Protein AF-A0A941CF12-F1 (afdb_monomer)

Structure (mmCIF, N/CA/C/O backbone):
data_AF-A0A941CF12-F1
#
_entry.id   AF-A0A941CF12-F1
#
loop_
_atom_site.group_PDB
_atom_site.id
_atom_site.type_symbol
_atom_site.label_atom_id
_atom_site.label_alt_id
_atom_site.label_comp_id
_atom_site.label_asym_id
_atom_site.label_entity_id
_atom_site.label_seq_id
_atom_site.pdbx_PDB_ins_code
_atom_site.Cartn_x
_atom_site.Cartn_y
_atom_site.Cartn_z
_atom_site.occupancy
_atom_site.B_iso_or_equiv
_atom_site.auth_seq_id
_atom_site.auth_comp_id
_atom_site.auth_asym_id
_atom_site.auth_atom_id
_atom_site.pdbx_PDB_model_num
ATOM 1 N N . MET A 1 1 ? 18.868 -25.138 -40.168 1.00 57.62 1 MET A N 1
ATOM 2 C CA . MET A 1 1 ? 18.701 -23.664 -40.229 1.00 57.62 1 MET A CA 1
ATOM 3 C C . MET A 1 1 ? 17.271 -23.197 -39.958 1.00 57.62 1 MET A C 1
ATOM 5 O O . MET A 1 1 ? 17.111 -22.364 -39.081 1.00 57.62 1 MET A O 1
ATOM 9 N N . LYS A 1 2 ? 16.232 -23.741 -40.618 1.00 58.66 2 LYS A N 1
ATOM 10 C CA . LYS A 1 2 ? 14.831 -23.297 -40.424 1.00 58.66 2 LYS A CA 1
ATOM 11 C C . LYS A 1 2 ? 14.315 -23.407 -38.975 1.00 58.66 2 LYS A C 1
ATOM 13 O O . LYS A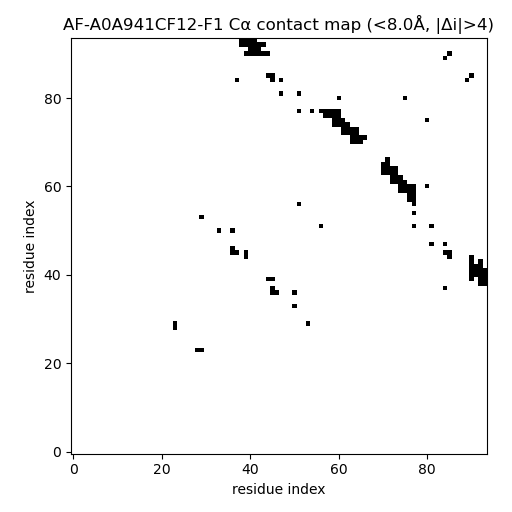 1 2 ? 13.702 -22.472 -38.488 1.00 58.66 2 LYS A O 1
ATOM 18 N N . VAL A 1 3 ? 14.639 -24.494 -38.268 1.00 69.19 3 VAL A N 1
ATOM 19 C CA . VAL A 1 3 ? 14.198 -24.721 -36.873 1.00 69.19 3 VAL A CA 1
ATOM 20 C C . VAL A 1 3 ? 14.801 -23.703 -35.896 1.00 69.19 3 VAL A C 1
ATOM 22 O O . VAL A 1 3 ? 14.091 -23.170 -35.052 1.00 69.19 3 VAL A O 1
ATOM 25 N N . TYR A 1 4 ? 16.086 -23.366 -36.047 1.00 75.31 4 TYR A N 1
ATOM 26 C CA . TYR A 1 4 ? 16.742 -22.365 -35.197 1.00 75.31 4 TYR A CA 1
ATOM 27 C C . TYR A 1 4 ? 16.165 -20.962 -35.412 1.00 75.31 4 TYR A C 1
ATOM 29 O O . TYR A 1 4 ? 15.963 -20.237 -34.444 1.00 75.31 4 TYR A O 1
ATOM 37 N N . ALA A 1 5 ? 15.823 -20.610 -36.656 1.00 73.62 5 ALA A N 1
ATOM 38 C CA . ALA A 1 5 ? 15.146 -19.350 -36.956 1.00 73.62 5 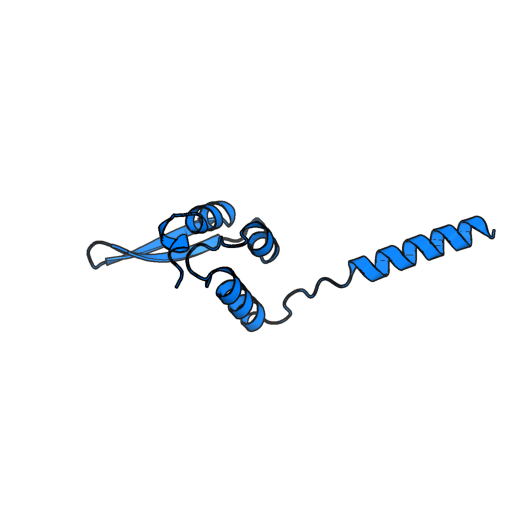ALA A CA 1
ATOM 39 C C . ALA A 1 5 ? 13.750 -19.278 -36.307 1.00 73.62 5 ALA A C 1
ATOM 41 O O . ALA A 1 5 ? 13.387 -18.243 -35.756 1.00 73.62 5 ALA A O 1
ATOM 42 N N . SER A 1 6 ? 12.997 -20.385 -36.299 1.00 71.44 6 SER A N 1
ATOM 43 C CA . SER A 1 6 ? 11.689 -20.460 -35.632 1.00 71.44 6 SER A CA 1
ATOM 44 C C . SER A 1 6 ? 11.786 -20.365 -34.107 1.00 71.44 6 SER A C 1
ATOM 46 O O . SER A 1 6 ? 10.949 -19.715 -33.490 1.00 71.44 6 SER A O 1
ATOM 48 N N . ILE A 1 7 ? 12.815 -20.960 -33.493 1.00 78.81 7 ILE A N 1
ATOM 49 C CA . ILE A 1 7 ? 13.044 -20.866 -32.042 1.00 78.81 7 ILE A CA 1
ATOM 50 C C . ILE A 1 7 ? 13.433 -19.436 -31.652 1.00 78.81 7 ILE A C 1
ATOM 52 O O . ILE A 1 7 ? 12.886 -18.895 -30.695 1.00 78.81 7 ILE A O 1
ATOM 56 N N . ILE A 1 8 ? 14.322 -18.793 -32.416 1.00 79.06 8 ILE A N 1
ATOM 57 C CA . ILE A 1 8 ? 14.722 -17.399 -32.173 1.00 79.06 8 ILE A CA 1
ATOM 58 C C . ILE A 1 8 ? 13.518 -16.458 -32.313 1.00 79.06 8 ILE A C 1
ATOM 60 O O . ILE A 1 8 ? 13.330 -15.595 -31.462 1.00 79.06 8 ILE A O 1
ATOM 64 N N . ALA A 1 9 ? 12.667 -16.662 -33.325 1.00 76.56 9 ALA A N 1
ATOM 65 C CA . ALA A 1 9 ? 11.449 -15.873 -33.515 1.00 76.56 9 ALA A CA 1
ATOM 66 C C . ALA A 1 9 ? 10.427 -16.054 -32.375 1.00 76.56 9 ALA A C 1
ATOM 68 O O . ALA A 1 9 ? 9.756 -15.102 -31.984 1.00 76.56 9 ALA A O 1
ATOM 69 N N . LEU A 1 10 ? 10.316 -17.264 -31.816 1.00 76.69 10 LEU A N 1
ATOM 70 C CA . LEU A 1 10 ? 9.444 -17.523 -30.671 1.00 76.69 10 LEU A CA 1
ATOM 71 C C . LEU A 1 10 ? 9.972 -16.839 -29.400 1.00 76.69 10 LEU A C 1
ATOM 73 O O . LEU A 1 10 ? 9.201 -16.239 -28.655 1.00 76.69 10 LEU A O 1
ATOM 77 N N . PHE A 1 11 ? 11.289 -16.878 -29.177 1.00 72.56 11 PHE A N 1
ATOM 78 C CA . PHE A 1 11 ? 11.913 -16.196 -28.045 1.00 72.56 11 PHE A CA 1
ATOM 79 C C . PHE A 1 11 ? 11.754 -14.675 -28.137 1.00 72.56 11 PHE A C 1
ATOM 81 O O . PHE A 1 11 ? 11.392 -14.052 -27.141 1.00 72.56 11 PHE A O 1
ATOM 88 N N . THR A 1 12 ? 11.952 -14.062 -29.309 1.00 71.44 12 THR A N 1
ATOM 89 C CA . THR A 1 12 ? 11.788 -12.606 -29.460 1.00 71.44 12 THR A CA 1
ATOM 90 C C . THR A 1 12 ? 10.349 -12.150 -29.215 1.00 71.44 12 THR A C 1
ATOM 92 O O . THR A 1 12 ? 10.152 -11.132 -28.555 1.00 71.44 12 THR A O 1
ATOM 95 N N . LEU A 1 13 ? 9.344 -12.924 -29.640 1.00 67.69 13 LEU A N 1
ATOM 96 C CA . LEU A 1 13 ? 7.930 -12.655 -29.343 1.00 67.69 13 LEU A CA 1
ATOM 97 C C . LEU A 1 13 ? 7.632 -12.661 -27.834 1.00 67.69 13 LEU A C 1
ATOM 99 O O . LEU A 1 13 ? 6.989 -11.739 -27.328 1.00 67.69 13 LEU A O 1
ATOM 103 N N . VAL A 1 14 ? 8.153 -13.643 -27.093 1.00 67.25 14 VAL A N 1
ATOM 104 C CA . VAL A 1 14 ? 7.980 -13.715 -25.630 1.00 67.25 14 VAL A CA 1
ATOM 105 C C . VAL A 1 14 ? 8.697 -12.557 -24.923 1.00 67.25 14 VAL A C 1
ATOM 107 O O . VAL A 1 14 ? 8.139 -11.966 -23.999 1.00 67.25 14 VAL A O 1
ATOM 110 N N . TYR A 1 15 ? 9.891 -12.169 -25.385 1.00 62.97 15 TYR A N 1
ATOM 111 C CA . TYR A 1 15 ? 10.619 -11.024 -24.826 1.00 62.97 15 TYR A CA 1
ATOM 112 C C . TYR A 1 15 ? 9.898 -9.689 -25.048 1.00 62.97 15 TYR A C 1
ATOM 114 O O . TYR A 1 15 ? 9.905 -8.855 -24.144 1.00 62.97 15 TYR A O 1
ATOM 122 N N . THR A 1 16 ? 9.240 -9.487 -26.197 1.00 60.62 16 THR A N 1
ATOM 123 C CA . THR A 1 16 ? 8.463 -8.256 -26.440 1.00 60.62 16 THR A CA 1
ATOM 124 C C . THR A 1 16 ? 7.239 -8.134 -25.530 1.00 60.62 16 THR A C 1
ATOM 126 O O . THR A 1 16 ? 6.948 -7.042 -25.058 1.00 60.62 16 THR A O 1
ATOM 129 N N . GLN A 1 17 ? 6.573 -9.245 -25.196 1.00 58.56 17 GLN A N 1
ATOM 130 C CA . GLN A 1 17 ? 5.414 -9.236 -24.290 1.00 58.56 17 GLN A CA 1
ATOM 131 C C . GLN A 1 17 ? 5.799 -8.995 -22.821 1.00 58.56 17 GLN A C 1
ATOM 133 O O . GLN A 1 17 ? 4.997 -8.494 -22.038 1.00 58.56 17 GLN A O 1
ATOM 138 N N . ALA A 1 18 ? 7.034 -9.322 -22.429 1.00 56.66 18 ALA A N 1
ATOM 139 C CA . ALA A 1 18 ? 7.504 -9.144 -21.056 1.00 56.66 18 ALA A CA 1
ATOM 140 C C . ALA A 1 18 ? 7.807 -7.676 -20.685 1.00 56.66 18 ALA A C 1
ATOM 142 O O . ALA A 1 18 ? 7.928 -7.369 -19.498 1.00 56.66 18 ALA A O 1
ATOM 143 N N . GLN A 1 19 ? 7.936 -6.774 -21.668 1.00 53.41 19 GLN A N 1
ATOM 144 C CA . GLN A 1 19 ? 8.304 -5.369 -21.440 1.00 53.41 19 GLN A CA 1
ATOM 145 C C . GLN A 1 19 ? 7.112 -4.424 -21.213 1.00 53.41 19 GLN A C 1
ATOM 147 O O . GLN A 1 19 ? 7.321 -3.281 -20.818 1.00 53.41 19 GLN A O 1
ATOM 152 N N . ASP A 1 20 ? 5.871 -4.893 -21.352 1.00 56.31 20 ASP A N 1
ATOM 153 C CA . ASP A 1 20 ? 4.664 -4.058 -21.225 1.00 56.31 20 ASP A CA 1
ATOM 154 C C . ASP A 1 20 ? 4.162 -3.871 -19.780 1.00 56.31 20 ASP A C 1
ATOM 156 O O . ASP A 1 20 ? 2.999 -3.535 -19.532 1.00 56.31 20 ASP A O 1
ATOM 160 N N . LYS A 1 21 ? 5.029 -4.034 -18.775 1.00 56.09 21 LYS A N 1
ATOM 161 C CA . LYS A 1 21 ? 4.692 -3.535 -17.440 1.00 56.09 21 LYS A CA 1
ATOM 162 C C . LYS A 1 21 ? 4.863 -2.024 -17.453 1.00 56.09 21 LYS A C 1
ATOM 164 O O . LYS A 1 21 ? 5.975 -1.521 -17.321 1.00 56.09 21 LYS A O 1
ATOM 169 N N . LYS A 1 22 ? 3.745 -1.303 -17.581 1.00 60.78 22 LYS A N 1
ATOM 170 C CA . LYS A 1 22 ? 3.664 0.130 -17.278 1.00 60.78 22 LYS A CA 1
ATOM 171 C C . LYS A 1 22 ? 4.058 0.343 -15.817 1.00 60.78 22 LYS A C 1
ATOM 173 O O . LYS A 1 22 ? 3.221 0.320 -14.923 1.00 60.78 22 LYS A O 1
ATOM 178 N N . ILE A 1 23 ? 5.354 0.500 -15.572 1.00 66.44 23 ILE A N 1
ATOM 179 C CA . ILE A 1 23 ? 5.861 1.029 -14.312 1.00 66.44 23 ILE A CA 1
ATOM 180 C C . ILE A 1 23 ? 5.370 2.471 -14.254 1.00 66.44 23 ILE A C 1
ATOM 182 O O . ILE A 1 23 ? 5.549 3.208 -15.229 1.00 66.44 23 ILE A O 1
ATOM 186 N N . PHE A 1 24 ? 4.746 2.855 -13.140 1.00 75.88 24 PHE A N 1
ATOM 187 C CA . PHE A 1 24 ? 4.346 4.236 -12.897 1.00 75.88 24 PHE A CA 1
ATOM 188 C C . PHE A 1 24 ? 5.558 5.147 -13.090 1.00 75.88 24 PHE A C 1
ATOM 190 O O . PHE A 1 24 ? 6.509 5.106 -12.314 1.00 75.88 24 PHE A O 1
ATOM 197 N N . GLN A 1 25 ? 5.537 5.950 -14.152 1.00 76.38 25 GLN A N 1
ATOM 198 C CA . GLN A 1 25 ? 6.627 6.878 -14.470 1.00 76.38 25 GLN A CA 1
ATOM 199 C C . GLN A 1 25 ? 6.542 8.147 -13.612 1.00 76.38 25 GLN A C 1
ATOM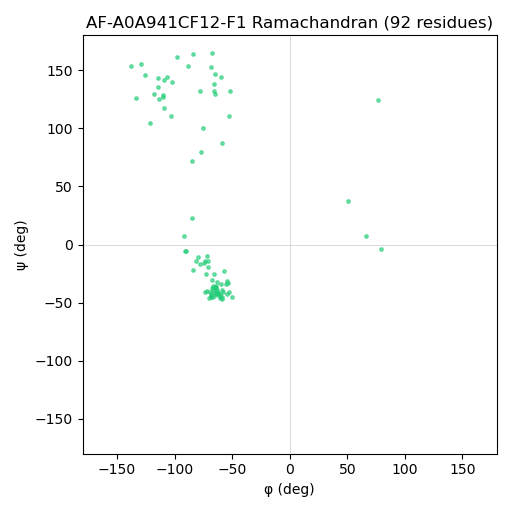 201 O O . GLN A 1 25 ? 7.458 8.966 -13.599 1.00 76.38 25 GLN A O 1
ATOM 206 N N . ASN A 1 26 ? 5.425 8.320 -12.902 1.00 84.75 26 ASN A N 1
ATOM 207 C CA . ASN A 1 26 ? 5.102 9.508 -12.140 1.00 84.75 26 ASN A CA 1
ATOM 208 C C . ASN A 1 26 ? 4.596 9.119 -10.736 1.00 84.75 26 ASN A C 1
ATOM 210 O O . ASN A 1 26 ? 3.615 8.377 -10.629 1.00 84.75 26 ASN A O 1
ATOM 214 N N . PRO A 1 27 ? 5.189 9.661 -9.655 1.00 86.62 27 PRO A N 1
ATOM 215 C CA . PRO A 1 27 ? 4.723 9.425 -8.288 1.00 86.62 27 PRO A CA 1
ATOM 216 C C . PRO A 1 27 ? 3.238 9.742 -8.073 1.00 86.62 27 PRO A C 1
ATOM 218 O O . PRO A 1 27 ? 2.569 9.062 -7.304 1.00 86.62 27 PRO A O 1
ATOM 221 N N . SER A 1 28 ? 2.693 10.744 -8.769 1.00 90.69 28 SER A N 1
ATOM 222 C CA . SER A 1 28 ? 1.272 11.094 -8.657 1.00 90.69 28 SER A CA 1
ATOM 223 C C . SER A 1 28 ? 0.342 10.017 -9.218 1.00 90.69 28 SER A C 1
ATOM 225 O O . SER A 1 28 ? -0.763 9.850 -8.710 1.00 90.69 28 SER A O 1
ATOM 227 N N . GLU A 1 29 ? 0.774 9.266 -10.232 1.00 91.12 29 GLU A N 1
ATOM 228 C CA . GLU A 1 29 ? 0.004 8.139 -10.762 1.00 91.12 29 GLU A CA 1
ATOM 229 C C . GLU A 1 29 ? 0.049 6.955 -9.798 1.00 91.12 29 GLU A C 1
ATOM 231 O O . GLU A 1 29 ? -0.991 6.359 -9.537 1.00 91.12 29 GLU A O 1
ATOM 236 N N . LEU A 1 30 ? 1.214 6.685 -9.193 1.00 91.25 30 LEU A N 1
ATOM 237 C CA . LEU A 1 30 ? 1.348 5.678 -8.138 1.00 91.25 30 LEU A CA 1
ATOM 238 C C . LEU A 1 30 ? 0.437 6.000 -6.944 1.00 91.25 30 LEU A C 1
ATOM 240 O O . LEU A 1 30 ? -0.260 5.119 -6.459 1.00 91.25 30 LEU A O 1
ATOM 244 N N . VAL A 1 31 ? 0.401 7.260 -6.499 1.00 91.00 31 VAL A N 1
ATOM 245 C CA . VAL A 1 31 ? -0.474 7.701 -5.397 1.00 91.00 31 VAL A CA 1
ATOM 246 C C . VAL A 1 31 ? -1.955 7.569 -5.761 1.00 91.00 31 VAL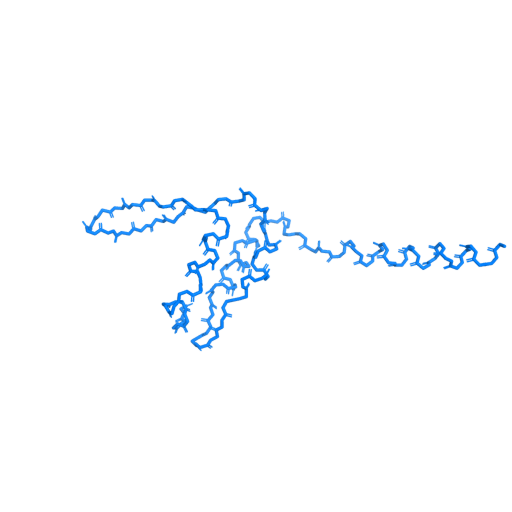 A C 1
ATOM 248 O O . VAL A 1 31 ? -2.755 7.129 -4.940 1.00 91.00 31 VAL A O 1
ATOM 251 N N . LYS A 1 32 ? -2.344 7.930 -6.988 1.00 92.38 32 LYS A N 1
ATOM 252 C CA . LYS A 1 32 ? -3.727 7.736 -7.451 1.00 92.38 32 LYS A CA 1
ATOM 253 C C . LYS A 1 32 ? -4.098 6.259 -7.485 1.00 92.38 32 LYS A C 1
ATOM 255 O O . LYS A 1 32 ? -5.204 5.903 -7.090 1.00 92.38 32 LYS A O 1
ATOM 260 N N . GLU A 1 33 ? -3.182 5.407 -7.932 1.00 92.00 33 GLU A N 1
ATOM 261 C CA . GLU A 1 33 ? -3.434 3.975 -8.000 1.00 92.00 33 GLU A CA 1
ATOM 262 C C . GLU A 1 33 ? -3.542 3.347 -6.611 1.00 92.00 33 GLU A C 1
ATOM 264 O O . GLU A 1 33 ? -4.457 2.564 -6.361 1.00 92.00 33 GLU A O 1
ATOM 269 N N . THR A 1 34 ? -2.667 3.722 -5.678 1.00 91.06 34 THR A N 1
ATOM 270 C CA . THR A 1 34 ? -2.739 3.214 -4.304 1.00 91.06 34 THR A CA 1
ATOM 271 C C . THR A 1 34 ? -4.049 3.625 -3.643 1.00 91.06 34 THR A C 1
ATOM 273 O O . THR A 1 34 ? -4.696 2.777 -3.035 1.0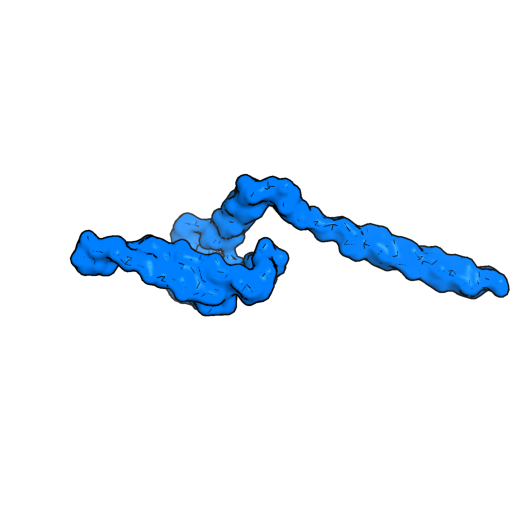0 91.06 34 THR A O 1
ATOM 276 N N . GLN A 1 35 ? -4.500 4.871 -3.843 1.00 89.69 35 GLN A N 1
ATOM 277 C CA . GLN A 1 35 ? -5.815 5.342 -3.393 1.00 89.69 35 GLN A CA 1
ATOM 278 C C . GLN A 1 35 ? -6.958 4.544 -4.024 1.00 89.69 35 GLN A C 1
ATOM 280 O O . GLN A 1 35 ? -7.859 4.103 -3.314 1.00 89.69 35 GLN A O 1
ATOM 285 N N . ARG A 1 36 ? -6.913 4.303 -5.339 1.00 90.69 36 ARG A N 1
ATOM 286 C CA . ARG A 1 36 ? -7.932 3.524 -6.056 1.00 90.69 36 ARG A CA 1
ATOM 287 C C . ARG A 1 36 ? -8.064 2.099 -5.512 1.00 90.69 36 ARG A C 1
ATOM 289 O O . ARG A 1 36 ? -9.171 1.577 -5.460 1.00 90.69 36 ARG A O 1
ATOM 296 N N . ILE A 1 37 ? -6.953 1.458 -5.147 1.00 90.38 37 ILE A N 1
ATOM 297 C CA . ILE A 1 37 ? -6.952 0.076 -4.642 1.00 90.38 37 ILE A CA 1
ATOM 298 C C . ILE A 1 37 ? -7.533 -0.008 -3.228 1.00 90.38 37 ILE A C 1
ATOM 300 O O . ILE A 1 37 ? -8.252 -0.961 -2.937 1.00 90.38 37 ILE A O 1
ATOM 304 N N . ILE A 1 38 ? -7.216 0.955 -2.357 1.00 87.00 38 ILE A N 1
ATOM 305 C CA . ILE A 1 38 ? -7.666 0.931 -0.955 1.00 87.00 38 ILE A CA 1
ATOM 306 C C . ILE A 1 38 ? -9.078 1.505 -0.761 1.00 87.00 38 ILE A C 1
ATOM 308 O O . ILE A 1 38 ? -9.728 1.161 0.220 1.00 87.00 38 ILE A O 1
ATOM 312 N N . SER A 1 39 ? -9.564 2.337 -1.690 1.00 86.75 39 SER A N 1
ATOM 313 C CA . SER A 1 39 ? -10.918 2.921 -1.654 1.00 86.75 39 SER A CA 1
ATOM 314 C C . SER A 1 39 ? -11.927 1.950 -2.272 1.00 86.75 39 SER A C 1
ATOM 316 O O . SER A 1 39 ? -12.363 2.105 -3.416 1.00 86.75 39 SER A O 1
ATOM 318 N N . ILE A 1 40 ? -12.222 0.871 -1.551 1.00 84.25 40 ILE A N 1
ATOM 319 C CA . ILE A 1 40 ? -13.149 -0.172 -1.996 1.00 84.25 40 ILE A CA 1
ATOM 320 C C . ILE A 1 40 ? -14.596 0.140 -1.607 1.00 84.25 40 ILE A C 1
ATOM 322 O O . ILE A 1 40 ? -14.875 0.794 -0.607 1.00 84.25 40 ILE A O 1
ATOM 326 N N . GLU A 1 41 ? -15.543 -0.389 -2.379 1.00 83.44 41 GLU A N 1
ATOM 327 C CA . GLU A 1 41 ? -16.946 -0.418 -1.959 1.00 83.44 41 GLU A CA 1
ATOM 328 C C . GLU A 1 41 ? -17.140 -1.380 -0.779 1.00 83.44 41 GLU A C 1
ATOM 330 O O . GLU A 1 41 ? -16.437 -2.388 -0.655 1.00 83.44 41 GLU A O 1
ATOM 335 N N . SER A 1 42 ? -18.155 -1.101 0.038 1.00 79.81 42 SER A N 1
ATOM 336 C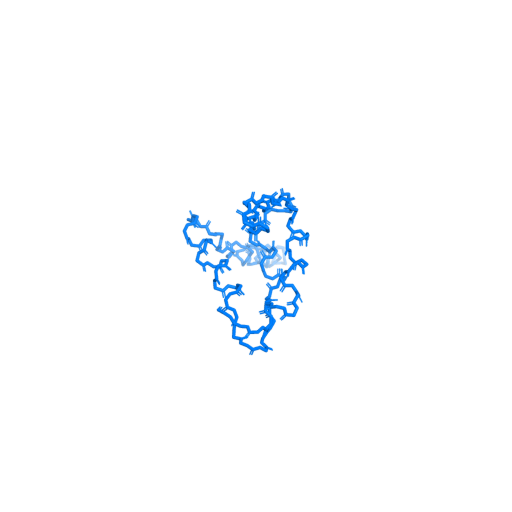 CA . SER A 1 42 ? -18.543 -1.949 1.165 1.00 79.81 42 SER A CA 1
ATOM 337 C C . SER A 1 42 ? -18.732 -3.410 0.743 1.00 79.81 42 SER A C 1
ATOM 339 O O . SER A 1 42 ? -19.379 -3.705 -0.265 1.00 79.81 42 SER A O 1
ATOM 341 N N . GLY A 1 43 ? -18.148 -4.337 1.502 1.00 77.75 43 GLY A N 1
ATOM 342 C CA . GLY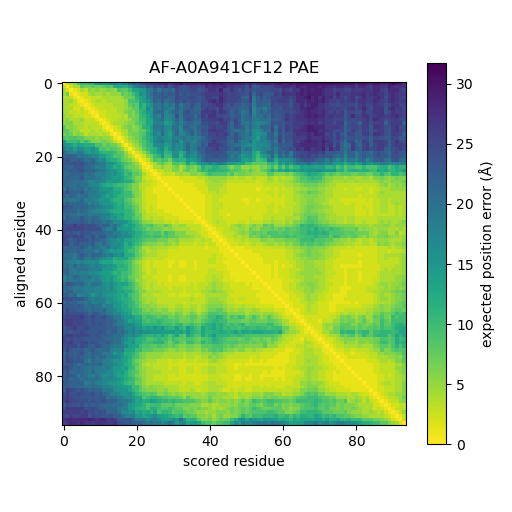 A 1 43 ? -18.216 -5.777 1.245 1.00 77.75 43 GLY A CA 1
ATOM 343 C C . GLY A 1 43 ? -17.262 -6.301 0.163 1.00 77.75 43 GLY A C 1
ATOM 344 O O . GLY A 1 43 ? -17.188 -7.517 -0.034 1.00 77.75 43 GLY A O 1
ATOM 345 N N . LYS A 1 44 ? -16.502 -5.437 -0.527 1.00 82.06 44 LYS A N 1
ATOM 346 C CA . LYS A 1 44 ? -15.385 -5.874 -1.381 1.00 82.06 44 LYS A CA 1
ATOM 347 C C . LYS A 1 44 ? -14.122 -6.075 -0.537 1.00 82.06 44 LYS A C 1
ATOM 349 O O . LYS A 1 44 ? -14.044 -5.653 0.609 1.00 82.06 44 LYS A O 1
ATOM 354 N N . LYS A 1 45 ? -13.132 -6.777 -1.091 1.00 85.94 45 LYS A N 1
ATOM 355 C CA . LYS A 1 45 ? -11.811 -6.942 -0.468 1.00 85.94 45 LYS A CA 1
ATOM 356 C C . LYS A 1 45 ? -10.779 -6.153 -1.255 1.00 85.94 45 LYS A C 1
ATOM 358 O O . LYS A 1 45 ? -10.828 -6.138 -2.484 1.00 85.94 45 LYS A O 1
ATOM 363 N N . ILE A 1 46 ? -9.842 -5.539 -0.542 1.00 89.25 46 ILE A N 1
ATOM 364 C CA . ILE A 1 46 ? -8.687 -4.878 -1.146 1.00 89.25 46 ILE A CA 1
ATOM 365 C C . ILE A 1 46 ? -7.812 -5.941 -1.824 1.00 89.25 46 ILE A C 1
ATOM 367 O O . ILE A 1 46 ? -7.503 -6.976 -1.229 1.00 89.25 46 ILE A O 1
ATOM 371 N N . ASP A 1 47 ? -7.399 -5.688 -3.068 1.00 91.38 47 ASP A N 1
ATOM 372 C CA . ASP A 1 47 ? -6.465 -6.553 -3.795 1.00 91.38 47 ASP A CA 1
ATOM 373 C C . ASP A 1 47 ? -5.028 -6.317 -3.302 1.00 91.38 47 ASP A C 1
ATOM 375 O O . ASP A 1 47 ? -4.225 -5.590 -3.896 1.00 91.38 47 ASP A O 1
ATOM 379 N N . THR A 1 48 ? -4.709 -6.927 -2.161 1.00 92.19 48 THR A N 1
ATOM 380 C CA . THR A 1 48 ? -3.392 -6.829 -1.520 1.00 92.19 48 THR A CA 1
ATOM 381 C C . THR A 1 48 ? -2.286 -7.476 -2.356 1.00 92.19 48 THR A C 1
ATOM 383 O O . THR A 1 48 ? -1.127 -7.059 -2.275 1.00 92.19 48 THR A O 1
ATOM 386 N N . ALA A 1 49 ? -2.627 -8.452 -3.205 1.00 92.38 49 ALA A N 1
ATOM 387 C CA . ALA A 1 49 ? -1.684 -9.089 -4.116 1.00 92.38 49 ALA A CA 1
ATOM 388 C C . ALA A 1 49 ? -1.233 -8.111 -5.203 1.00 92.38 49 ALA A C 1
ATOM 390 O O . ALA A 1 49 ? -0.032 -7.992 -5.451 1.00 92.38 49 ALA A O 1
ATOM 391 N N . TYR A 1 50 ? -2.168 -7.368 -5.801 1.00 92.44 50 TYR A N 1
ATOM 392 C CA . TYR A 1 50 ? -1.839 -6.317 -6.756 1.00 92.44 50 TYR A CA 1
ATOM 393 C C . TYR A 1 50 ? -1.105 -5.150 -6.086 1.00 92.44 50 TYR A C 1
ATOM 395 O O . TYR A 1 50 ? -0.052 -4.745 -6.582 1.00 92.44 50 TYR A O 1
ATOM 403 N N . PHE A 1 51 ? -1.573 -4.675 -4.923 1.00 92.62 51 PHE A N 1
ATOM 404 C CA . PHE A 1 51 ? -0.913 -3.598 -4.168 1.00 92.62 51 PHE A CA 1
ATOM 405 C C . PHE A 1 51 ? 0.562 -3.914 -3.886 1.00 92.62 51 PHE A C 1
ATOM 407 O O . PHE A 1 51 ? 1.431 -3.064 -4.082 1.00 92.62 51 PHE A O 1
ATOM 414 N N . ARG A 1 52 ? 0.875 -5.161 -3.502 1.00 93.25 52 ARG A N 1
ATOM 415 C CA . ARG A 1 52 ? 2.255 -5.620 -3.277 1.00 93.25 52 ARG A CA 1
ATOM 416 C C . ARG A 1 52 ? 3.152 -5.407 -4.499 1.00 93.25 52 ARG A C 1
ATOM 418 O O . ARG A 1 52 ? 4.334 -5.131 -4.332 1.00 93.25 52 ARG A O 1
ATOM 425 N N . THR A 1 53 ? 2.619 -5.521 -5.717 1.00 92.44 53 THR A N 1
ATOM 426 C CA . THR A 1 53 ? 3.413 -5.352 -6.948 1.00 92.44 53 THR A CA 1
ATOM 427 C C . THR A 1 53 ? 3.838 -3.909 -7.215 1.00 92.44 53 THR A C 1
ATOM 429 O O . THR A 1 53 ? 4.722 -3.689 -8.042 1.00 92.44 53 THR A O 1
ATOM 432 N N . LEU A 1 54 ? 3.237 -2.938 -6.520 1.00 91.69 54 LEU A N 1
ATOM 433 C CA . LEU A 1 54 ? 3.508 -1.514 -6.712 1.00 91.69 54 LEU A CA 1
ATOM 434 C C . LEU A 1 54 ? 4.766 -1.023 -5.987 1.00 91.69 54 LEU A C 1
ATOM 436 O O . LEU A 1 54 ? 5.254 0.067 -6.279 1.00 91.69 54 LEU A O 1
ATOM 440 N N . PHE A 1 55 ? 5.293 -1.814 -5.052 1.00 91.94 55 PHE A N 1
ATOM 441 C CA . PHE A 1 55 ? 6.373 -1.406 -4.162 1.00 91.94 55 PHE A CA 1
ATOM 442 C C . PHE A 1 55 ? 7.517 -2.416 -4.152 1.00 91.94 55 PHE A C 1
ATOM 444 O O . PHE A 1 55 ? 7.342 -3.608 -4.406 1.00 91.94 55 PHE A O 1
ATOM 451 N N . LEU A 1 56 ? 8.713 -1.932 -3.812 1.00 92.94 56 LEU A N 1
ATOM 452 C CA . LEU A 1 56 ? 9.824 -2.818 -3.486 1.00 92.94 56 LEU A CA 1
ATOM 453 C C . LEU A 1 56 ? 9.499 -3.606 -2.205 1.00 92.94 56 LEU A C 1
ATOM 455 O O . LEU A 1 56 ? 8.893 -3.042 -1.293 1.00 92.94 56 LEU A O 1
ATOM 459 N N . PRO A 1 57 ? 9.966 -4.861 -2.067 1.00 94.06 57 PRO A N 1
ATOM 460 C CA . PRO A 1 57 ? 9.750 -5.651 -0.850 1.00 94.06 57 PRO A CA 1
ATOM 461 C C . PRO A 1 57 ? 10.280 -4.989 0.431 1.00 94.06 57 PRO A C 1
ATOM 463 O O . PRO A 1 57 ? 9.823 -5.303 1.523 1.00 94.06 57 PRO A O 1
ATOM 466 N N . THR A 1 58 ? 11.244 -4.076 0.295 1.00 95.56 58 THR A N 1
ATOM 467 C CA . THR A 1 58 ? 11.878 -3.321 1.385 1.00 95.56 58 THR A CA 1
ATOM 468 C C . THR A 1 58 ? 11.202 -1.976 1.668 1.00 95.56 58 THR A C 1
ATOM 470 O O . THR A 1 58 ? 11.760 -1.162 2.402 1.00 95.56 58 THR A O 1
ATOM 473 N N . ALA A 1 59 ? 10.060 -1.681 1.039 1.00 94.69 59 ALA A N 1
ATOM 474 C CA . ALA A 1 59 ? 9.324 -0.450 1.291 1.00 94.69 59 ALA A CA 1
ATOM 475 C C . ALA A 1 59 ? 8.771 -0.429 2.723 1.00 94.69 59 ALA A C 1
ATOM 477 O O . ALA A 1 59 ? 8.243 -1.430 3.211 1.00 94.69 59 ALA A O 1
ATOM 478 N N . ASN A 1 60 ? 8.873 0.738 3.360 1.00 95.25 60 ASN A N 1
ATOM 479 C CA . ASN A 1 60 ? 8.302 1.007 4.673 1.00 95.25 60 ASN A CA 1
ATOM 480 C C . ASN A 1 60 ? 7.210 2.067 4.545 1.00 95.25 60 ASN A C 1
ATOM 482 O O . ASN A 1 60 ? 7.343 3.016 3.768 1.00 95.25 60 ASN A O 1
ATOM 486 N N . PHE A 1 61 ? 6.160 1.905 5.337 1.00 92.50 61 PHE A N 1
ATOM 487 C CA . PHE A 1 61 ? 5.005 2.785 5.389 1.00 92.50 61 PHE A CA 1
ATOM 488 C C . PHE A 1 61 ? 4.918 3.379 6.785 1.00 92.50 61 PHE A C 1
ATOM 490 O O . PHE A 1 61 ? 4.971 2.649 7.771 1.00 92.50 61 PHE A O 1
ATOM 497 N N . THR A 1 62 ? 4.787 4.701 6.867 1.00 91.75 62 THR A N 1
ATOM 498 C CA . THR A 1 62 ? 4.553 5.395 8.133 1.00 91.75 62 THR A CA 1
ATOM 499 C C . THR A 1 62 ? 3.131 5.926 8.146 1.00 91.75 62 THR A C 1
ATOM 501 O O . THR A 1 62 ? 2.776 6.775 7.327 1.00 91.75 62 THR A O 1
ATOM 504 N N . VAL A 1 63 ? 2.326 5.441 9.086 1.00 86.00 63 VAL A N 1
ATOM 505 C CA . VAL A 1 63 ? 0.954 5.898 9.309 1.00 86.00 63 VAL A CA 1
ATOM 506 C C . VAL A 1 63 ? 0.938 6.827 10.516 1.00 86.00 63 VAL A C 1
ATOM 508 O O . VAL A 1 63 ? 1.641 6.611 11.505 1.00 86.00 63 VAL A O 1
ATOM 511 N N . VAL A 1 64 ? 0.154 7.900 10.420 1.00 87.69 64 VAL A N 1
ATOM 512 C CA . VAL A 1 64 ? -0.056 8.837 11.526 1.00 87.69 64 VAL A CA 1
ATOM 513 C C . VAL A 1 64 ? -1.422 8.566 12.134 1.00 87.69 64 VAL A C 1
ATOM 515 O O . VAL A 1 64 ? 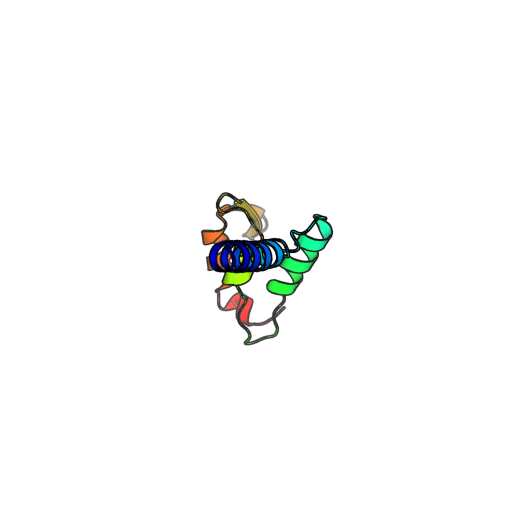-2.448 8.840 11.514 1.00 87.69 64 VAL A O 1
ATOM 518 N N . GLY A 1 65 ? -1.424 8.034 13.351 1.00 82.06 65 GLY A N 1
ATOM 519 C CA . GLY A 1 65 ? -2.620 7.822 14.154 1.00 82.06 65 GLY A CA 1
ATOM 520 C C . GLY A 1 65 ? -2.819 8.942 15.172 1.00 82.06 65 GLY A C 1
ATOM 521 O O . GLY A 1 65 ? -1.890 9.677 15.521 1.00 82.06 65 GLY A O 1
ATOM 522 N N . LYS A 1 66 ? -4.046 9.068 15.682 1.00 85.12 66 LYS A N 1
ATOM 523 C CA . LYS A 1 66 ? -4.347 9.928 16.830 1.00 85.12 66 LYS A CA 1
ATOM 524 C C . LYS A 1 66 ? -4.948 9.092 17.948 1.00 85.12 66 LYS A C 1
ATOM 526 O O . LYS A 1 66 ? -6.131 8.777 17.921 1.00 85.12 66 LYS A O 1
ATOM 531 N N . GLU A 1 67 ? -4.148 8.826 18.969 1.00 81.81 67 GLU A N 1
ATOM 532 C CA . GLU A 1 67 ? -4.566 8.108 20.170 1.00 81.81 67 GLU A CA 1
ATOM 533 C C . GLU A 1 67 ? -4.504 9.040 21.375 1.00 81.81 67 GLU A C 1
ATOM 535 O O . GLU A 1 67 ? -3.559 9.811 21.539 1.00 81.81 67 GLU A O 1
ATOM 540 N N . ASN A 1 68 ? -5.530 9.020 22.231 1.00 83.81 68 ASN A N 1
ATOM 541 C CA . ASN A 1 68 ? -5.559 9.826 23.460 1.00 83.81 68 ASN A CA 1
ATOM 542 C C . ASN A 1 68 ? -5.233 11.321 23.239 1.00 83.81 68 ASN A C 1
ATOM 544 O O . ASN A 1 68 ? -4.568 11.961 24.053 1.00 83.81 68 ASN A O 1
ATOM 548 N N . LYS A 1 69 ? -5.708 11.888 22.120 1.00 88.00 69 LYS A N 1
ATOM 549 C CA . LYS A 1 69 ? -5.461 13.275 21.671 1.00 88.00 69 LYS A CA 1
ATOM 550 C C . LYS A 1 69 ? -4.008 13.601 21.289 1.00 88.00 69 LYS A C 1
ATOM 552 O O . LYS A 1 69 ? -3.738 14.762 20.985 1.00 88.00 69 LYS A O 1
ATOM 557 N N . LYS A 1 70 ? -3.103 12.623 21.239 1.00 89.69 70 LYS A N 1
ATOM 558 C CA . LYS A 1 70 ? -1.722 12.784 20.766 1.00 89.69 70 LYS A CA 1
ATOM 559 C C . LYS A 1 70 ? -1.555 12.139 19.394 1.00 89.69 70 LYS A C 1
ATOM 561 O O . LYS A 1 70 ? -2.171 11.117 19.109 1.00 89.69 70 LYS A O 1
ATOM 566 N N . PHE A 1 71 ? -0.736 12.753 18.547 1.00 88.56 71 PHE A N 1
ATOM 567 C CA . PHE A 1 71 ? -0.319 12.131 17.295 1.00 88.56 71 PHE A CA 1
ATOM 568 C C . PHE A 1 71 ? 0.771 11.110 17.588 1.00 88.56 71 PHE A C 1
ATOM 570 O O . PHE A 1 71 ? 1.718 11.413 18.317 1.00 88.56 71 PHE A O 1
ATOM 577 N N . MET A 1 72 ? 0.622 9.914 17.036 1.00 86.88 72 MET A N 1
ATOM 578 C CA . MET A 1 72 ? 1.633 8.866 17.091 1.00 86.88 72 MET A CA 1
ATOM 579 C C . MET A 1 72 ? 1.938 8.405 15.670 1.00 86.88 72 MET A C 1
ATOM 581 O O . MET A 1 72 ? 1.069 8.425 14.797 1.00 86.88 72 MET A O 1
ATOM 585 N N . HIS A 1 73 ? 3.197 8.046 15.442 1.00 89.25 73 HIS A N 1
ATOM 586 C CA . HIS A 1 73 ? 3.670 7.533 14.167 1.00 89.25 73 HIS A CA 1
ATOM 587 C C . HIS A 1 73 ? 3.991 6.061 14.339 1.00 89.25 73 HIS A C 1
ATOM 589 O O . HIS A 1 73 ? 4.780 5.704 15.213 1.00 89.25 73 HIS A O 1
ATOM 595 N N . GLU A 1 74 ? 3.419 5.237 13.480 1.00 89.06 74 GLU A N 1
ATOM 596 C CA . GLU A 1 74 ? 3.759 3.828 13.388 1.00 89.06 74 GLU A CA 1
ATOM 597 C C . GLU A 1 74 ? 4.409 3.588 12.033 1.00 89.06 74 GLU A C 1
ATOM 599 O O . GLU A 1 74 ? 3.866 3.987 11.003 1.00 89.06 74 GLU A O 1
ATOM 604 N N . THR A 1 75 ? 5.608 3.007 12.038 1.00 93.50 75 THR A N 1
ATOM 605 C CA . THR A 1 75 ? 6.312 2.622 10.811 1.00 93.50 75 THR A CA 1
ATOM 606 C C . THR A 1 75 ? 6.343 1.113 10.720 1.00 93.50 75 THR A C 1
ATOM 608 O O . THR A 1 75 ? 6.760 0.453 11.665 1.00 93.50 75 THR A O 1
ATOM 611 N N . MET A 1 76 ? 5.927 0.599 9.573 1.00 94.94 76 MET A N 1
ATOM 612 C CA . MET A 1 76 ? 5.748 -0.822 9.324 1.00 94.94 76 MET A CA 1
ATOM 613 C C . MET A 1 76 ? 6.269 -1.192 7.935 1.00 94.94 76 MET A C 1
ATOM 615 O O . MET A 1 76 ? 6.327 -0.360 7.023 1.00 94.94 76 MET A O 1
ATOM 619 N N . SER A 1 77 ? 6.664 -2.446 7.773 1.00 96.56 77 SER A N 1
ATOM 620 C CA . SER A 1 77 ? 7.039 -3.023 6.487 1.00 96.56 77 SER A CA 1
ATOM 621 C C . SER A 1 77 ? 5.830 -3.143 5.554 1.00 96.56 77 SER A C 1
ATOM 623 O O . SER A 1 77 ? 4.676 -3.092 5.979 1.00 96.56 77 SER A O 1
ATOM 625 N N . LEU A 1 78 ? 6.084 -3.365 4.260 1.00 94.88 78 LEU A N 1
ATOM 626 C CA . LEU A 1 78 ? 5.027 -3.640 3.281 1.00 9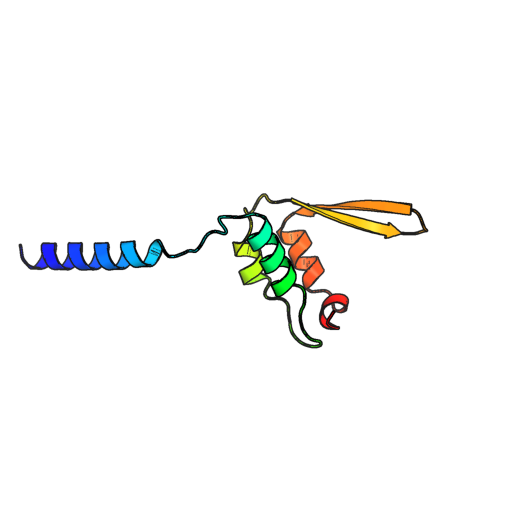4.88 78 LEU A CA 1
ATOM 627 C C . LEU A 1 78 ? 4.102 -4.791 3.712 1.00 94.88 78 LEU A C 1
ATOM 629 O O . LEU A 1 78 ? 2.898 -4.706 3.507 1.00 94.88 78 LEU A O 1
ATOM 633 N N . ASN A 1 79 ? 4.641 -5.869 4.287 1.00 94.50 79 ASN A N 1
ATOM 634 C CA . ASN A 1 79 ? 3.817 -7.016 4.678 1.00 94.50 79 ASN A CA 1
ATOM 635 C C . ASN A 1 79 ? 2.913 -6.687 5.865 1.00 94.50 79 ASN A C 1
ATOM 637 O O . ASN A 1 79 ? 1.719 -6.955 5.789 1.00 94.50 79 ASN A O 1
ATOM 641 N N . GLU A 1 80 ? 3.464 -6.051 6.897 1.00 93.50 80 GLU A N 1
ATOM 642 C CA . GLU A 1 80 ? 2.697 -5.603 8.064 1.00 93.50 80 GLU A CA 1
ATOM 643 C C . GLU A 1 80 ? 1.604 -4.610 7.644 1.00 93.50 80 GLU A C 1
ATOM 645 O O . GLU A 1 80 ? 0.449 -4.756 8.031 1.00 93.50 80 GLU A O 1
ATOM 650 N N . PHE A 1 81 ? 1.920 -3.665 6.751 1.00 92.25 81 PHE A N 1
ATOM 651 C CA . PHE A 1 81 ? 0.924 -2.746 6.201 1.00 92.25 81 PHE A CA 1
ATOM 652 C C . PHE A 1 81 ? -0.216 -3.475 5.481 1.00 92.25 81 PHE A C 1
ATOM 654 O O . PHE A 1 81 ? -1.386 -3.178 5.715 1.00 92.25 81 PHE A O 1
ATOM 661 N N . LEU A 1 82 ? 0.097 -4.449 4.624 1.00 92.12 82 LEU A N 1
ATOM 662 C CA . LEU A 1 82 ? -0.921 -5.218 3.906 1.00 92.12 82 LEU A CA 1
ATOM 663 C C . LEU A 1 82 ? -1.826 -6.026 4.844 1.00 92.12 82 LEU A C 1
ATOM 665 O O . LEU A 1 82 ? -3.001 -6.190 4.527 1.00 92.12 82 LEU A O 1
ATOM 669 N N . GLU A 1 83 ? -1.310 -6.507 5.976 1.00 90.56 83 GLU A N 1
ATOM 670 C CA . GLU A 1 83 ? -2.119 -7.177 7.001 1.00 90.56 83 GLU A CA 1
ATOM 671 C C . GLU A 1 83 ? -3.153 -6.217 7.597 1.00 90.56 83 GLU A C 1
ATOM 673 O O . GLU A 1 83 ? -4.325 -6.584 7.699 1.00 90.56 83 GLU A O 1
ATOM 678 N N . THR A 1 84 ? -2.777 -4.961 7.871 1.00 87.25 84 THR A N 1
ATOM 679 C CA . THR A 1 84 ? -3.734 -3.953 8.370 1.00 87.25 84 THR A CA 1
ATOM 680 C C . THR A 1 84 ? -4.897 -3.710 7.410 1.00 87.25 84 THR A C 1
ATOM 682 O O . THR A 1 84 ? -6.025 -3.518 7.850 1.00 87.25 84 THR A O 1
ATOM 685 N N . LEU A 1 85 ? -4.664 -3.796 6.096 1.00 86.06 85 LEU A N 1
ATOM 686 C CA . LEU A 1 85 ? -5.704 -3.605 5.078 1.00 86.06 85 LEU A CA 1
ATOM 687 C C . LEU A 1 85 ? -6.715 -4.760 5.014 1.00 86.06 85 LEU A C 1
ATOM 689 O O . LEU A 1 85 ? -7.721 -4.655 4.313 1.00 86.06 85 LEU A O 1
ATOM 693 N N . THR A 1 86 ? -6.452 -5.872 5.704 1.00 82.25 86 THR A N 1
ATOM 694 C CA . THR A 1 86 ? -7.379 -7.011 5.789 1.00 82.25 86 THR A CA 1
ATOM 695 C C . THR A 1 86 ? -8.335 -6.937 6.976 1.00 82.25 86 THR A C 1
ATOM 697 O O . THR A 1 86 ? -9.236 -7.773 7.064 1.00 82.25 86 THR A O 1
ATOM 700 N N . ASP A 1 87 ? -8.166 -5.945 7.856 1.00 80.06 87 ASP A N 1
ATOM 701 C CA . ASP A 1 87 ? -9.055 -5.705 8.992 1.00 80.06 87 ASP A CA 1
ATOM 702 C C . ASP A 1 87 ? -10.501 -5.447 8.521 1.00 80.06 87 ASP A C 1
ATOM 704 O O . ASP A 1 87 ? -10.744 -4.813 7.487 1.00 80.06 87 ASP A O 1
ATOM 708 N N . GLU A 1 88 ? -11.471 -5.927 9.303 1.00 75.69 88 GLU A N 1
ATOM 709 C CA . GLU A 1 88 ? -12.904 -5.729 9.078 1.00 75.69 88 GLU A CA 1
ATOM 710 C C . GLU A 1 88 ? -13.256 -4.241 8.943 1.00 75.69 88 GLU A C 1
ATOM 712 O O . GLU A 1 88 ? -14.125 -3.897 8.139 1.00 75.69 88 GLU A O 1
ATOM 717 N N . TYR A 1 89 ? -12.527 -3.348 9.623 1.00 75.12 89 TYR A N 1
ATOM 718 C CA . TYR A 1 89 ? -12.677 -1.898 9.472 1.00 75.12 89 TYR A CA 1
ATOM 719 C C . TYR A 1 89 ? -12.638 -1.442 8.003 1.00 75.12 89 TYR A C 1
ATOM 721 O O . TYR A 1 89 ? -13.493 -0.669 7.570 1.00 75.12 89 TYR A O 1
ATOM 729 N N . TYR A 1 90 ? -11.698 -1.954 7.203 1.00 73.06 90 TYR A N 1
ATOM 730 C CA . TYR A 1 90 ? -11.550 -1.558 5.798 1.00 73.06 90 TYR A CA 1
ATOM 731 C C . TYR A 1 90 ? -12.587 -2.210 4.877 1.00 73.06 90 TYR A C 1
ATOM 733 O O . TYR A 1 90 ? -12.830 -1.715 3.778 1.00 73.06 90 TYR A O 1
ATOM 741 N N . SER A 1 91 ? -13.253 -3.277 5.326 1.00 71.06 91 SER A N 1
ATOM 742 C CA . SER A 1 91 ? -14.327 -3.935 4.568 1.00 71.06 91 SER A CA 1
ATOM 743 C C . SER A 1 91 ? -15.641 -3.142 4.542 1.00 71.06 91 SER A C 1
ATOM 745 O O . SER A 1 91 ? -16.518 -3.424 3.721 1.00 71.06 91 SER A O 1
ATOM 747 N N . LEU A 1 92 ? -15.774 -2.128 5.405 1.00 72.62 92 LEU A N 1
ATOM 748 C CA . LEU A 1 92 ? -16.964 -1.280 5.492 1.00 72.62 92 LEU A CA 1
ATOM 749 C C . LEU A 1 92 ? -17.121 -0.335 4.289 1.00 72.62 92 LEU A C 1
ATOM 751 O O . LEU A 1 92 ? -18.247 0.072 4.003 1.00 72.62 92 LEU A O 1
ATOM 755 N N . GLY A 1 93 ? -16.039 -0.084 3.544 1.00 59.47 93 GLY A N 1
ATOM 756 C CA . GLY A 1 93 ? -15.997 0.776 2.361 1.00 59.47 93 GLY A CA 1
ATOM 757 C C . GLY A 1 93 ? -15.995 2.269 2.701 1.00 59.47 93 GLY A C 1
ATOM 758 O O . GLY A 1 93 ? -16.889 2.751 3.397 1.00 59.47 93 GLY A O 1
ATOM 759 N N . TYR A 1 94 ? -14.992 2.994 2.198 1.00 57.88 94 TYR A N 1
ATOM 760 C CA . TYR A 1 94 ? -14.780 4.430 2.423 1.00 57.88 94 TYR A CA 1
ATOM 761 C C . TYR A 1 94 ? -14.187 5.108 1.188 1.00 57.88 94 TYR A C 1
ATOM 763 O O . TYR A 1 94 ? -13.340 4.473 0.516 1.00 57.88 94 TYR A O 1
#

Radius of gyration: 20.19 Å; Cα contacts (8 Å, |Δi|>4): 74; chains: 1; bounding box: 37×38×64 Å

Sequence (94 aa):
MKVYASIIALFTLVYTQAQDKKIFQNPSELVKETQRIISIESGKKIDTAYFRTLFLPTANFTVVGKENKKFMHETMSLNEFLETLTDEYYSLGY

pLDDT: mean 81.98, std 11.84, range [53.41, 96.56]

Secondary structure (DSSP, 8-state):
-HHHHHHHHHHHHHHHHTT-----SSHHHHHHHHHHHHSPPTT----HHHHHTTS-TT-EEEEEEEETTEEEEEEEEHHHHHHHTTSHHHHT--

Mean predicted aligned error: 10.55 Å

Foldseek 3Di:
DVVVVVVVVVVVVVVVVVPPPPQPPDVVVLVVVLCVQLQDAAQDARPLVVVVVNDDQADKDWDWDQDPNDTDIDIDGSVVVSVVSRDPVSNRGD

Solvent-accessible surface area (backbone atoms only — not comparable to full-atom values): 5754 Å² total; per-residue (Å²): 111,70,66,60,54,54,52,52,53,52,51,52,54,55,58,60,65,68,66,72,69,83,68,72,89,41,72,69,55,46,53,51,47,54,49,58,50,68,47,36,58,58,78,48,78,60,59,56,73,62,56,54,71,78,52,62,88,85,40,71,48,74,48,81,47,76,56,97,91,38,81,45,79,49,76,37,45,50,65,60,49,52,55,62,60,68,39,70,78,60,30,60,37,102

Nearest PDB structures (foldseek):
  7t5q-assembly1_A  TM=2.042E-01  e=1.350E+00  Bos taurus
  3vr4-assembly1_G  TM=1.924E-01  e=5.318E+00  Enterococcus hirae
  7jpn-assembly1_A  TM=2.143E-01  e=7.869E+00  Bos taurus